Protein AF-A0A441TNC2-F1 (afdb_monomer_lite)

Sequence (63 aa):
METYCNGIARIRHSATGEIYEIESDELDWDAVGGDERQMGSEIHYEAVIDHPELGELTWGLWE

Radius of gyration: 14.25 Å; chains: 1; bou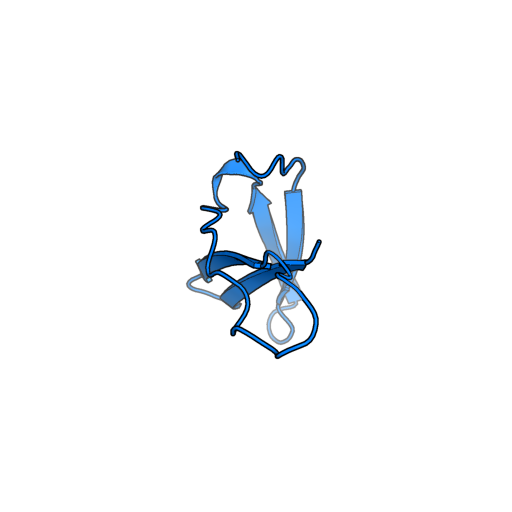nding box: 31×17×43 Å

pLDDT: mean 83.14, std 13.95, range [47.34, 95.5]

Secondary structure (DSSP, 8-state):
------SEEEEE-TTT--EEEEEGGG--EEE------TT----EEEEEEEETTTEEEEEEEE-

Structure (mmCIF, N/CA/C/O backbone):
data_AF-A0A441TNC2-F1
#
_entry.id   AF-A0A441TNC2-F1
#
loop_
_atom_site.group_PDB
_atom_site.id
_atom_site.type_symbol
_atom_site.label_atom_id
_atom_site.label_alt_id
_atom_site.label_comp_id
_atom_site.label_asym_id
_atom_site.label_entity_id
_atom_site.label_seq_id
_atom_site.pdbx_PDB_ins_code
_atom_site.Cartn_x
_atom_site.Cartn_y
_atom_site.Cartn_z
_atom_site.occupancy
_atom_site.B_iso_or_equiv
_atom_site.auth_seq_id
_atom_site.auth_comp_id
_atom_site.auth_asym_id
_atom_site.auth_atom_id
_atom_site.pdbx_PDB_model_num
ATOM 1 N N . MET A 1 1 ? 16.677 0.598 -13.777 1.00 59.94 1 MET A N 1
ATOM 2 C CA . MET A 1 1 ? 16.395 1.969 -13.315 1.00 59.94 1 MET A CA 1
ATOM 3 C C . MET A 1 1 ? 15.785 1.798 -11.942 1.00 59.94 1 MET A C 1
ATOM 5 O O . MET A 1 1 ? 14.930 0.936 -11.818 1.00 59.94 1 MET A O 1
ATOM 9 N N . GLU A 1 2 ? 16.313 2.460 -10.918 1.00 66.50 2 GLU A N 1
ATOM 10 C CA . GLU A 1 2 ? 15.816 2.311 -9.543 1.00 66.50 2 GLU A CA 1
ATOM 11 C C . GLU A 1 2 ? 14.825 3.445 -9.266 1.00 66.50 2 GLU A C 1
ATOM 13 O O . GLU A 1 2 ? 15.175 4.620 -9.411 1.00 66.50 2 GLU A O 1
ATOM 18 N N . THR A 1 3 ? 13.584 3.100 -8.923 1.00 78.00 3 THR A N 1
ATOM 19 C CA . THR A 1 3 ? 12.554 4.078 -8.560 1.00 78.00 3 THR A CA 1
ATOM 20 C C . THR A 1 3 ? 12.886 4.649 -7.190 1.00 78.00 3 THR A C 1
ATOM 22 O O . THR A 1 3 ? 12.852 3.944 -6.185 1.00 78.00 3 THR A O 1
ATOM 25 N N . TYR A 1 4 ? 13.223 5.939 -7.131 1.00 85.19 4 TYR A N 1
ATOM 26 C CA . TYR A 1 4 ? 13.458 6.610 -5.856 1.00 85.19 4 TYR A CA 1
ATOM 27 C C . TYR A 1 4 ? 12.125 7.034 -5.234 1.00 85.19 4 TYR A C 1
ATOM 29 O O . TYR A 1 4 ? 11.497 7.997 -5.678 1.00 85.19 4 TYR A O 1
ATOM 37 N N . CYS A 1 5 ? 11.715 6.325 -4.185 1.00 87.06 5 CYS A N 1
ATOM 38 C CA . CYS A 1 5 ? 10.586 6.677 -3.332 1.00 87.06 5 CYS A CA 1
ATOM 39 C C . CYS A 1 5 ? 11.097 7.070 -1.938 1.00 87.06 5 CYS A C 1
ATOM 41 O O . CYS A 1 5 ? 12.044 6.474 -1.431 1.00 87.06 5 CYS A O 1
ATOM 43 N N . ASN A 1 6 ? 10.500 8.086 -1.314 1.00 91.19 6 ASN A N 1
ATOM 44 C CA . ASN A 1 6 ? 10.850 8.495 0.045 1.00 91.19 6 ASN A CA 1
ATOM 45 C C . ASN A 1 6 ? 9.623 9.032 0.787 1.00 91.19 6 ASN A C 1
ATOM 47 O O . ASN A 1 6 ? 8.732 9.630 0.179 1.00 91.19 6 ASN A O 1
ATOM 51 N N . GLY A 1 7 ? 9.623 8.873 2.107 1.00 92.62 7 GLY A N 1
ATOM 52 C CA . GLY A 1 7 ? 8.570 9.340 2.996 1.00 92.62 7 GLY A CA 1
ATOM 53 C C . GLY A 1 7 ? 7.676 8.202 3.473 1.00 92.62 7 GLY A C 1
ATOM 54 O O . GLY A 1 7 ? 7.983 7.028 3.295 1.00 92.62 7 GLY A O 1
ATOM 55 N N . ILE A 1 8 ? 6.573 8.578 4.119 1.00 93.31 8 ILE A N 1
ATOM 56 C CA . ILE A 1 8 ? 5.625 7.642 4.726 1.00 93.31 8 ILE A CA 1
ATOM 57 C C . ILE A 1 8 ? 4.236 7.948 4.173 1.00 93.31 8 ILE A C 1
ATOM 59 O O . ILE A 1 8 ? 3.734 9.071 4.311 1.00 93.31 8 ILE A O 1
ATOM 63 N N . ALA A 1 9 ? 3.604 6.952 3.560 1.00 93.62 9 ALA A N 1
ATOM 64 C CA . ALA A 1 9 ? 2.212 7.039 3.151 1.00 93.62 9 ALA A CA 1
ATOM 65 C C . ALA A 1 9 ? 1.314 6.751 4.358 1.00 93.62 9 ALA A C 1
ATOM 67 O O . ALA A 1 9 ? 1.448 5.725 5.013 1.00 93.62 9 ALA A O 1
ATOM 68 N N . ARG A 1 10 ? 0.384 7.662 4.662 1.00 94.62 10 ARG A N 1
ATOM 69 C CA . ARG A 1 10 ? -0.555 7.515 5.784 1.00 94.62 10 ARG A CA 1
ATOM 70 C C . ARG A 1 10 ? -1.956 7.278 5.250 1.00 94.62 10 ARG A C 1
ATOM 72 O O . ARG A 1 10 ? -2.553 8.176 4.655 1.00 94.62 10 ARG A O 1
ATOM 79 N N . ILE A 1 11 ? -2.486 6.085 5.482 1.00 93.56 11 ILE A N 1
ATOM 80 C CA . ILE A 1 11 ? -3.782 5.644 4.970 1.00 93.56 11 ILE A CA 1
ATOM 81 C C . ILE A 1 11 ? -4.731 5.469 6.145 1.00 93.56 11 ILE A C 1
ATOM 83 O O . ILE A 1 11 ? -4.445 4.743 7.092 1.00 93.56 11 ILE A O 1
ATOM 87 N N . ARG A 1 12 ? -5.884 6.137 6.089 1.00 95.12 12 ARG A N 1
ATOM 88 C CA . ARG A 1 12 ? -6.926 5.978 7.103 1.00 95.12 12 ARG A CA 1
ATOM 89 C C . ARG A 1 12 ? -7.945 4.942 6.646 1.00 95.12 12 ARG A C 1
ATOM 91 O O . ARG A 1 12 ? -8.634 5.172 5.652 1.00 95.12 12 ARG A O 1
ATOM 98 N N . HIS A 1 13 ? -8.085 3.860 7.400 1.00 93.25 13 HIS A N 1
ATOM 99 C CA . HIS A 1 13 ? -9.077 2.831 7.139 1.00 93.25 13 HIS A CA 1
ATOM 100 C C . HIS A 1 13 ? -10.493 3.399 7.262 1.00 93.25 13 HIS A C 1
ATOM 102 O O . HIS A 1 13 ? -10.828 4.116 8.209 1.00 93.25 13 HIS A O 1
ATOM 108 N N . SER A 1 14 ? -11.330 3.111 6.269 1.00 90.19 14 SER A N 1
ATOM 109 C CA . SER A 1 14 ? -12.638 3.754 6.118 1.00 90.19 14 SER A CA 1
ATOM 110 C C . SER A 1 14 ? -13.656 3.295 7.163 1.00 90.19 14 SER A C 1
ATOM 112 O O . SER A 1 14 ? -14.513 4.089 7.551 1.00 90.19 14 SER A O 1
ATOM 114 N N . ALA A 1 15 ? -13.557 2.047 7.635 1.00 91.88 15 ALA A N 1
ATOM 115 C CA . ALA A 1 15 ? -14.506 1.473 8.586 1.00 91.88 15 ALA A CA 1
ATOM 116 C C . ALA A 1 15 ? -14.100 1.689 10.053 1.00 91.88 15 ALA A C 1
ATOM 118 O O . ALA A 1 15 ? -14.949 2.039 10.870 1.00 91.88 15 ALA A O 1
ATOM 119 N N . THR A 1 16 ? -12.821 1.498 10.393 1.00 93.75 16 THR A N 1
ATOM 120 C CA . THR A 1 16 ? -12.335 1.627 11.784 1.00 93.75 16 THR A CA 1
ATOM 121 C C . THR A 1 16 ? -11.805 3.024 12.102 1.00 93.75 16 THR A C 1
ATOM 123 O O . THR A 1 16 ? -11.762 3.418 13.265 1.00 93.75 16 THR A O 1
ATOM 126 N N . GLY A 1 17 ? -11.438 3.809 11.083 1.00 92.69 17 GLY A N 1
ATOM 127 C CA . GLY A 1 17 ? -10.825 5.125 11.259 1.00 92.69 17 GLY A CA 1
ATOM 128 C C . GLY A 1 17 ? -9.357 5.077 11.691 1.00 92.69 17 GLY A C 1
ATOM 129 O O . GLY A 1 17 ? -8.761 6.137 11.891 1.00 92.69 17 GLY A O 1
ATOM 130 N N . GLU A 1 18 ? -8.778 3.882 11.821 1.00 94.31 18 GLU A N 1
ATOM 131 C CA . GLU A 1 18 ? -7.369 3.674 12.150 1.00 94.31 18 GLU A CA 1
ATOM 132 C C . GLU A 1 18 ? -6.467 4.194 11.034 1.00 94.31 18 GLU A C 1
ATOM 134 O O . GLU A 1 18 ? -6.836 4.178 9.860 1.00 94.31 18 GLU A O 1
ATOM 139 N N . ILE A 1 19 ? -5.297 4.706 11.408 1.00 95.50 19 ILE A N 1
ATOM 140 C CA . ILE A 1 19 ? -4.303 5.208 10.461 1.00 95.50 19 ILE A CA 1
ATOM 141 C C . ILE A 1 19 ? -3.169 4.198 10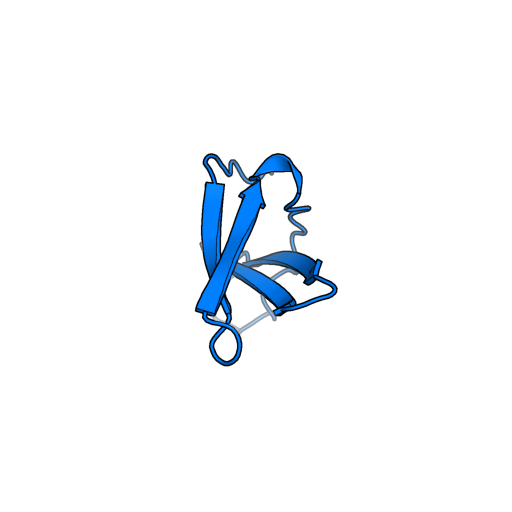.418 1.00 95.50 19 ILE A C 1
ATOM 143 O O . ILE A 1 19 ? -2.537 3.950 11.442 1.00 95.50 19 ILE A O 1
ATOM 147 N N . TYR A 1 20 ? -2.917 3.672 9.228 1.00 93.94 20 TYR A N 1
ATOM 148 C CA . TYR A 1 20 ? -1.774 2.828 8.925 1.00 93.94 20 TYR A CA 1
ATOM 149 C C . TYR A 1 20 ? -0.737 3.645 8.173 1.00 93.94 20 TYR A C 1
ATOM 151 O O . TYR A 1 20 ? -1.066 4.571 7.421 1.00 93.94 20 TYR A O 1
ATOM 159 N N . GLU A 1 21 ? 0.516 3.314 8.418 1.00 94.19 21 GLU A N 1
ATOM 160 C CA . GLU A 1 21 ? 1.672 3.991 7.861 1.00 94.19 21 GLU A CA 1
ATOM 161 C C . GLU A 1 21 ? 2.433 2.961 7.033 1.00 94.19 21 GLU A C 1
ATOM 163 O O . GLU A 1 21 ? 2.675 1.865 7.525 1.00 94.19 21 GLU A O 1
ATOM 168 N N . ILE A 1 22 ? 2.728 3.302 5.780 1.00 93.19 22 ILE A N 1
ATOM 169 C CA . ILE A 1 22 ? 3.503 2.477 4.852 1.00 93.19 22 ILE A CA 1
ATOM 170 C C . ILE A 1 22 ? 4.797 3.231 4.564 1.00 93.19 22 ILE A C 1
ATOM 172 O O . ILE A 1 22 ? 4.759 4.355 4.041 1.00 93.19 22 ILE A O 1
ATOM 176 N N . GLU A 1 23 ? 5.925 2.650 4.947 1.00 92.25 23 GLU A N 1
ATOM 177 C CA . GLU A 1 23 ? 7.247 3.208 4.689 1.00 92.25 23 GLU A CA 1
ATOM 178 C C . GLU A 1 23 ? 7.654 3.001 3.227 1.00 92.25 23 GLU A C 1
ATOM 180 O O . GLU A 1 23 ? 7.296 2.016 2.583 1.00 92.25 23 GLU A O 1
ATOM 185 N N . SER A 1 24 ? 8.438 3.931 2.681 1.00 90.25 24 SER A N 1
ATOM 186 C CA . SER A 1 24 ? 8.947 3.816 1.310 1.00 90.25 24 SER A CA 1
ATOM 187 C C . SER A 1 24 ? 9.801 2.567 1.071 1.00 90.25 24 SER A C 1
ATOM 189 O O . SER A 1 24 ? 9.827 2.077 -0.052 1.00 90.25 24 SER A O 1
ATOM 191 N N . ASP A 1 25 ? 10.471 2.053 2.105 1.00 89.38 25 ASP A N 1
ATOM 192 C CA . ASP A 1 25 ? 11.261 0.815 2.047 1.00 89.38 25 ASP A CA 1
ATOM 193 C C . ASP A 1 25 ? 10.394 -0.453 1.935 1.00 89.38 25 ASP A C 1
ATOM 195 O O . ASP A 1 25 ? 10.904 -1.508 1.567 1.00 89.38 25 ASP A O 1
ATOM 199 N N . GLU A 1 26 ? 9.092 -0.369 2.230 1.00 88.44 26 GLU A N 1
ATOM 200 C CA . GLU A 1 26 ? 8.154 -1.485 2.044 1.00 88.44 26 GLU A CA 1
ATOM 201 C C . GLU A 1 26 ? 7.700 -1.622 0.582 1.00 88.44 26 GLU A C 1
ATOM 203 O O . GLU A 1 26 ? 7.169 -2.662 0.193 1.00 88.44 26 GLU A O 1
ATOM 208 N N . LEU A 1 27 ? 7.900 -0.582 -0.234 1.00 89.81 27 LEU A N 1
ATOM 209 C CA . LEU A 1 27 ? 7.491 -0.556 -1.635 1.00 89.81 27 LEU A CA 1
ATOM 210 C C . LEU A 1 27 ? 8.564 -1.196 -2.518 1.00 89.81 27 LEU A C 1
ATOM 212 O O . LEU A 1 27 ? 9.542 -0.550 -2.898 1.00 89.81 27 LEU A O 1
ATOM 216 N N . ASP A 1 28 ? 8.337 -2.453 -2.891 1.00 89.12 28 ASP A N 1
ATOM 217 C CA . ASP A 1 28 ? 9.136 -3.141 -3.904 1.00 89.12 28 ASP A CA 1
ATOM 218 C C . ASP A 1 28 ? 8.629 -2.762 -5.303 1.00 89.12 28 ASP A C 1
ATOM 220 O O . ASP A 1 28 ? 7.585 -3.233 -5.756 1.00 89.12 28 ASP A O 1
ATOM 224 N N . TRP A 1 29 ? 9.327 -1.827 -5.951 1.00 88.56 29 TRP A N 1
ATOM 225 C CA . TRP A 1 29 ? 8.954 -1.313 -7.268 1.00 88.56 29 TRP A CA 1
ATOM 226 C C . TRP A 1 29 ? 9.447 -2.234 -8.380 1.00 88.56 29 TRP A C 1
ATOM 228 O O . TRP A 1 29 ? 10.653 -2.351 -8.606 1.00 88.56 29 TRP A O 1
ATOM 238 N N . ASP A 1 30 ? 8.513 -2.781 -9.148 1.00 84.94 30 ASP A N 1
ATOM 239 C CA . ASP A 1 30 ? 8.791 -3.544 -10.356 1.00 84.94 30 ASP A CA 1
ATOM 240 C C . ASP A 1 30 ? 8.468 -2.725 -11.612 1.00 84.94 30 ASP A C 1
ATOM 242 O O . ASP A 1 30 ? 7.510 -1.948 -11.666 1.00 84.94 30 ASP A O 1
ATOM 246 N N . ALA A 1 31 ? 9.297 -2.877 -12.644 1.00 81.69 31 ALA A N 1
ATOM 247 C CA . ALA A 1 31 ? 9.060 -2.264 -13.944 1.00 81.69 31 ALA A CA 1
ATOM 248 C C . ALA A 1 31 ? 8.147 -3.180 -14.765 1.00 81.69 31 ALA A C 1
ATOM 250 O O . ALA A 1 31 ? 8.617 -3.981 -15.574 1.00 81.69 31 ALA A O 1
ATOM 251 N N . VAL A 1 32 ? 6.836 -3.036 -14.580 1.00 76.44 32 VAL A N 1
ATOM 252 C CA . VAL A 1 32 ? 5.838 -3.912 -15.212 1.00 76.44 32 VAL A CA 1
ATOM 253 C C . VAL A 1 32 ? 5.667 -3.684 -16.717 1.00 76.44 32 VAL A C 1
ATOM 255 O O . VAL A 1 32 ? 5.065 -4.518 -17.385 1.00 76.44 32 VAL A O 1
ATOM 258 N N . GLY A 1 33 ? 6.273 -2.630 -17.278 1.00 61.81 33 GLY A N 1
ATOM 259 C CA . GLY A 1 33 ? 6.385 -2.418 -18.724 1.00 61.81 33 GLY A CA 1
ATOM 260 C C . GLY A 1 33 ? 5.050 -2.063 -19.382 1.00 61.81 33 GLY A C 1
ATOM 261 O O . GLY A 1 33 ? 4.089 -2.828 -19.360 1.00 61.81 33 GLY A O 1
ATOM 262 N N . GLY A 1 34 ? 4.978 -0.881 -19.996 1.00 53.91 34 GLY A N 1
ATOM 263 C CA . GLY A 1 34 ? 3.801 -0.474 -20.751 1.00 53.91 34 GLY A CA 1
ATOM 264 C C . GLY A 1 34 ? 3.517 -1.456 -21.880 1.00 53.91 34 GLY A C 1
ATOM 265 O O . GLY A 1 34 ? 4.379 -1.715 -22.721 1.00 53.91 34 GLY A O 1
ATOM 266 N N . ASP A 1 35 ? 2.294 -1.985 -21.884 1.00 50.75 35 ASP A N 1
ATOM 267 C CA . ASP A 1 35 ? 1.647 -2.593 -23.045 1.00 50.75 35 ASP A CA 1
ATOM 268 C C . ASP A 1 35 ? 2.075 -1.808 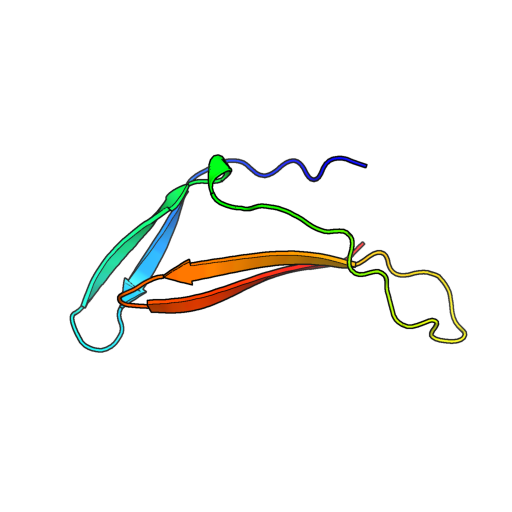-24.294 1.00 50.75 35 ASP A C 1
ATOM 270 O O . ASP A 1 35 ? 1.937 -0.582 -24.300 1.00 50.75 35 ASP A O 1
ATOM 274 N N . GLU A 1 36 ? 2.669 -2.477 -25.292 1.00 47.34 36 GLU A N 1
ATOM 275 C CA . GLU A 1 36 ? 3.175 -1.860 -26.526 1.00 47.34 36 GLU A CA 1
ATOM 276 C C . GLU A 1 36 ? 2.018 -1.204 -27.297 1.00 47.34 36 GLU A C 1
ATOM 278 O O . GLU A 1 36 ? 1.511 -1.701 -28.306 1.00 47.34 36 GLU A O 1
ATOM 283 N N . ARG A 1 37 ? 1.567 -0.044 -26.830 1.00 53.94 37 ARG A N 1
ATOM 284 C CA . ARG A 1 37 ? 0.676 0.819 -27.577 1.00 53.94 37 ARG A CA 1
ATOM 285 C C . ARG A 1 37 ? 1.518 1.393 -28.697 1.00 53.94 37 ARG A C 1
ATOM 287 O O . ARG A 1 37 ? 2.650 1.823 -28.492 1.00 53.94 37 ARG A O 1
ATOM 294 N N . GLN A 1 38 ? 0.956 1.389 -29.903 1.00 52.25 38 GLN A N 1
ATOM 295 C CA . GLN A 1 38 ? 1.615 1.735 -31.172 1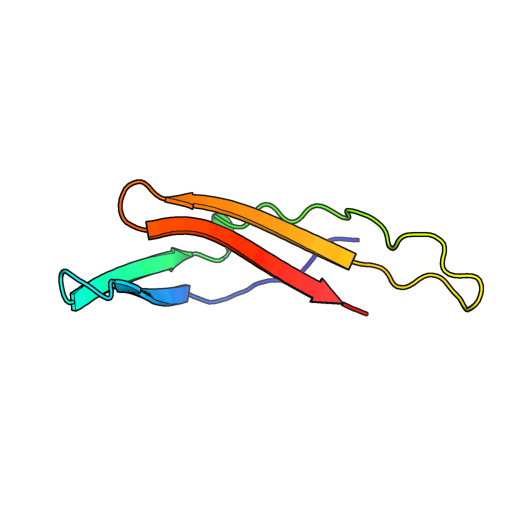.00 52.25 38 GLN A CA 1
ATOM 296 C C . GLN A 1 38 ? 2.191 3.175 -31.250 1.00 52.25 38 GLN A C 1
ATOM 298 O O . GLN A 1 38 ? 2.509 3.651 -32.335 1.00 52.25 38 GLN A O 1
ATOM 303 N N . MET A 1 39 ? 2.314 3.890 -30.129 1.00 59.59 39 MET A N 1
ATOM 304 C CA . MET A 1 39 ? 2.679 5.300 -30.001 1.00 59.59 39 MET A CA 1
ATOM 305 C C . MET A 1 39 ? 3.760 5.549 -28.919 1.00 59.59 39 MET A C 1
ATOM 307 O O . MET A 1 39 ? 3.779 6.620 -28.327 1.00 59.59 39 MET A O 1
ATOM 311 N N . GLY A 1 40 ? 4.683 4.606 -28.688 1.00 56.53 40 GLY A N 1
ATOM 312 C CA . GLY A 1 40 ? 5.880 4.813 -27.850 1.00 56.53 40 GLY A CA 1
ATOM 313 C C . GLY A 1 40 ? 5.835 4.113 -26.488 1.00 56.53 40 GLY A C 1
ATOM 314 O O . GLY A 1 40 ? 4.765 3.842 -25.957 1.00 56.53 40 GLY A O 1
ATOM 315 N N . SER A 1 41 ? 7.012 3.777 -25.952 1.00 57.34 41 SER A N 1
ATOM 316 C CA . SER A 1 41 ? 7.158 3.066 -24.677 1.00 57.34 41 SER A CA 1
ATOM 317 C C . SER A 1 41 ? 6.865 3.997 -23.497 1.00 57.34 41 SER A C 1
ATOM 319 O O . SER A 1 41 ? 7.721 4.797 -23.129 1.00 57.34 41 SER A O 1
ATOM 321 N N . GLU A 1 42 ? 5.681 3.883 -22.899 1.00 61.34 42 GLU A N 1
ATOM 322 C CA . GLU A 1 42 ? 5.428 4.380 -21.541 1.00 61.34 42 GLU A CA 1
ATOM 323 C C . GLU A 1 42 ? 6.013 3.353 -20.563 1.00 61.34 42 GLU A C 1
ATOM 325 O O . GLU A 1 42 ? 5.627 2.180 -20.568 1.00 61.34 42 GLU A O 1
ATOM 330 N N . ILE A 1 43 ? 6.996 3.753 -19.757 1.00 72.38 43 ILE A N 1
AT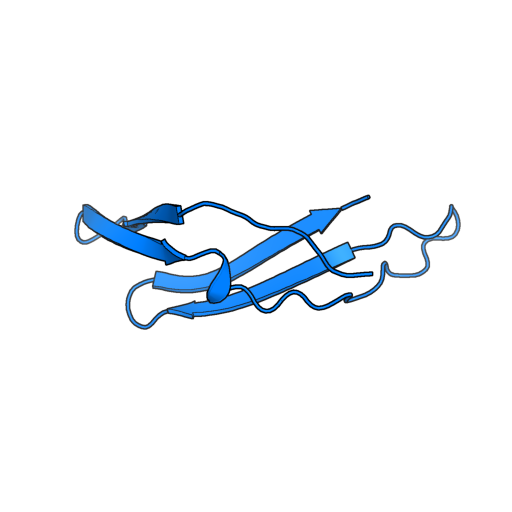OM 331 C CA . ILE A 1 43 ? 7.507 2.885 -18.697 1.00 72.38 43 ILE A CA 1
ATOM 332 C C . ILE A 1 43 ? 6.563 3.039 -17.503 1.00 72.38 43 ILE A C 1
ATOM 334 O O . ILE A 1 43 ? 6.336 4.143 -17.009 1.00 72.38 43 ILE A O 1
ATOM 338 N N . HIS A 1 44 ? 5.989 1.919 -17.068 1.00 82.94 44 HIS A N 1
ATOM 339 C CA . HIS A 1 44 ? 5.144 1.849 -15.885 1.00 82.94 44 HIS A CA 1
ATOM 340 C C . HIS A 1 44 ? 5.885 1.097 -14.784 1.00 82.94 44 HIS A C 1
ATOM 342 O O . HIS A 1 44 ? 6.356 -0.021 -15.017 1.00 82.94 44 HIS A O 1
ATOM 348 N N . TYR A 1 45 ? 5.974 1.716 -13.609 1.00 86.75 45 TYR A N 1
ATOM 349 C CA . TYR A 1 45 ? 6.437 1.057 -12.395 1.00 86.75 45 TYR A CA 1
ATOM 350 C C . TYR A 1 45 ? 5.259 0.825 -11.465 1.00 86.75 45 TYR A C 1
ATOM 352 O O . TYR A 1 45 ? 4.424 1.716 -11.278 1.00 86.75 45 TYR A O 1
ATOM 360 N N . GLU A 1 46 ? 5.236 -0.350 -10.857 1.00 89.69 46 GLU A N 1
ATOM 361 C CA . GLU A 1 46 ? 4.213 -0.748 -9.906 1.00 89.69 46 GLU A CA 1
ATOM 362 C C . GLU A 1 46 ? 4.865 -1.289 -8.633 1.00 89.69 46 GLU A C 1
ATOM 364 O O . GLU A 1 46 ? 5.867 -1.994 -8.704 1.00 89.69 46 GLU A O 1
ATOM 369 N N . ALA A 1 47 ? 4.308 -0.954 -7.473 1.00 91.06 47 ALA A N 1
ATOM 370 C CA . ALA A 1 47 ? 4.626 -1.611 -6.210 1.00 91.06 47 ALA A CA 1
ATOM 371 C C . ALA A 1 47 ? 3.330 -2.119 -5.580 1.00 91.06 47 ALA A C 1
ATOM 373 O O . ALA A 1 47 ? 2.341 -1.382 -5.518 1.00 91.06 47 ALA A O 1
ATOM 374 N N . VAL A 1 48 ? 3.333 -3.368 -5.116 1.00 91.81 48 VAL A N 1
ATOM 375 C CA . VAL A 1 48 ? 2.161 -4.019 -4.517 1.00 91.81 48 VAL A CA 1
ATOM 376 C C . VAL A 1 48 ? 2.500 -4.473 -3.105 1.00 91.81 48 VAL A C 1
ATOM 378 O O . VAL A 1 48 ? 3.480 -5.183 -2.896 1.00 91.81 48 VAL A O 1
ATOM 381 N N . ILE A 1 49 ? 1.672 -4.082 -2.136 1.00 92.88 49 ILE A N 1
ATOM 382 C CA . ILE A 1 49 ? 1.774 -4.517 -0.740 1.00 92.88 49 ILE A CA 1
ATOM 383 C C . ILE A 1 49 ? 0.448 -5.149 -0.329 1.00 92.88 49 ILE A C 1
ATOM 385 O O . ILE A 1 49 ? -0.607 -4.528 -0.441 1.00 92.88 49 ILE A O 1
ATOM 389 N N . ASP A 1 50 ? 0.509 -6.366 0.205 1.00 92.38 50 ASP A N 1
ATOM 390 C CA . ASP A 1 50 ? -0.630 -7.005 0.862 1.00 92.38 50 ASP A CA 1
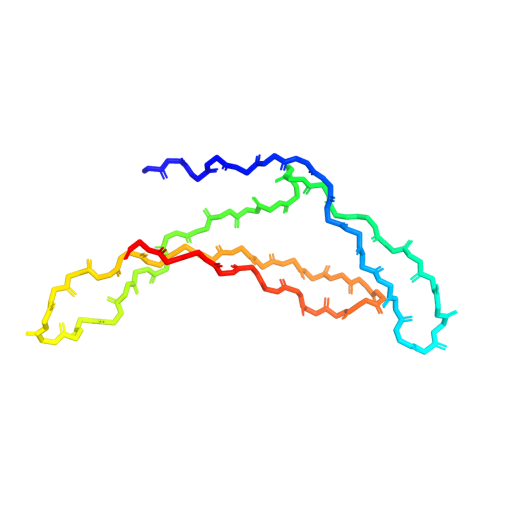ATOM 391 C C . ASP A 1 50 ? -0.664 -6.581 2.337 1.00 92.38 50 ASP A C 1
ATOM 393 O O . ASP A 1 50 ? 0.183 -6.987 3.136 1.00 92.38 50 ASP A O 1
ATOM 397 N N . HIS A 1 51 ? -1.610 -5.709 2.696 1.00 90.31 51 HIS A N 1
ATOM 398 C CA . HIS A 1 51 ? -1.750 -5.207 4.058 1.00 90.31 51 HIS A CA 1
ATOM 399 C C . HIS A 1 51 ? -2.911 -5.917 4.774 1.00 90.31 51 HIS A C 1
ATOM 401 O O . HIS A 1 51 ? -4.050 -5.845 4.305 1.00 90.31 51 HIS A O 1
ATOM 407 N N . PRO A 1 52 ? -2.696 -6.513 5.962 1.00 89.12 52 PRO A N 1
ATOM 408 C CA . PRO A 1 52 ? -3.685 -7.378 6.615 1.00 89.12 52 PRO A CA 1
ATOM 409 C C . PRO A 1 52 ? -5.033 -6.691 6.880 1.00 89.12 52 PRO A C 1
ATOM 411 O O . PRO A 1 52 ? -6.080 -7.322 6.773 1.00 89.12 52 PRO A O 1
ATOM 414 N N . GLU A 1 53 ? -5.009 -5.389 7.180 1.00 90.81 53 GLU A N 1
ATOM 415 C CA . GLU A 1 53 ? -6.212 -4.612 7.517 1.00 90.81 53 GLU A CA 1
ATOM 416 C C . GLU A 1 53 ? -6.735 -3.749 6.357 1.00 90.81 53 GLU A C 1
ATOM 418 O O . GLU A 1 53 ? -7.889 -3.330 6.373 1.00 90.81 53 GLU A O 1
ATOM 423 N N . LEU A 1 54 ? -5.894 -3.444 5.361 1.00 90.50 54 LEU A N 1
ATOM 424 C CA . LEU A 1 54 ? -6.249 -2.535 4.259 1.00 90.50 54 LEU A CA 1
ATOM 425 C C . LEU A 1 54 ? -6.506 -3.288 2.947 1.00 90.50 54 LEU A C 1
ATOM 427 O O . LEU A 1 54 ? -7.079 -2.710 2.025 1.00 90.50 54 LEU A O 1
ATOM 431 N N . GLY A 1 55 ? -6.138 -4.568 2.889 1.00 92.44 55 GLY A N 1
ATOM 432 C CA . GLY A 1 55 ? -6.126 -5.372 1.678 1.00 92.44 55 GLY A CA 1
ATOM 433 C C . GLY A 1 55 ? -4.896 -5.093 0.817 1.00 92.44 55 GLY A C 1
ATOM 434 O O . GLY A 1 55 ? -3.885 -4.570 1.288 1.00 92.44 55 GLY A O 1
ATOM 435 N N . GLU A 1 56 ? -5.007 -5.445 -0.458 1.00 93.94 56 GLU A N 1
ATOM 436 C CA . GLU A 1 56 ? -3.982 -5.186 -1.465 1.00 93.94 56 GLU A CA 1
ATOM 437 C C . GLU A 1 56 ? -3.925 -3.687 -1.796 1.00 93.94 56 GLU A C 1
ATOM 439 O O . GLU A 1 56 ? -4.926 -3.067 -2.168 1.00 93.94 56 GLU A O 1
ATOM 444 N N . LEU A 1 57 ? -2.741 -3.103 -1.635 1.00 93.31 57 LEU A N 1
ATOM 445 C CA . LEU A 1 57 ? -2.436 -1.720 -1.965 1.00 93.31 57 LEU A CA 1
ATOM 446 C C . LEU A 1 57 ? -1.474 -1.694 -3.151 1.00 93.31 57 LEU A C 1
ATOM 448 O O . LEU A 1 57 ? -0.406 -2.302 -3.101 1.00 93.31 57 LEU A O 1
ATOM 452 N N . THR A 1 58 ? -1.840 -0.950 -4.191 1.00 91.44 58 THR A N 1
ATOM 453 C CA . THR A 1 58 ? -1.050 -0.817 -5.419 1.00 91.44 58 THR A CA 1
ATOM 454 C C . THR A 1 58 ? -0.638 0.636 -5.621 1.00 91.44 58 THR A C 1
ATOM 456 O O . THR A 1 58 ? -1.481 1.539 -5.634 1.00 91.44 58 THR A O 1
ATOM 459 N N . TRP A 1 59 ? 0.657 0.867 -5.819 1.00 91.69 59 TRP A N 1
ATOM 460 C CA . TRP A 1 59 ? 1.220 2.152 -6.217 1.00 91.69 59 TRP A CA 1
ATOM 461 C C . TRP A 1 59 ? 1.628 2.087 -7.678 1.00 91.69 59 TRP A C 1
ATOM 463 O O . TRP A 1 59 ? 2.359 1.187 -8.068 1.00 91.69 59 TRP A O 1
ATOM 473 N N . GLY A 1 60 ? 1.182 3.064 -8.465 1.00 88.81 60 GLY A N 1
ATOM 474 C CA . GLY A 1 60 ? 1.533 3.193 -9.875 1.00 88.81 60 GLY A CA 1
ATOM 475 C C . GLY A 1 60 ? 2.313 4.475 -10.141 1.00 88.81 60 GLY A C 1
ATOM 476 O O . GLY A 1 60 ? 1.938 5.548 -9.661 1.00 88.81 60 GLY A O 1
ATOM 477 N N . LEU A 1 61 ? 3.379 4.362 -10.927 1.00 85.00 61 LEU A N 1
ATOM 478 C CA . LEU A 1 61 ? 4.158 5.479 -11.452 1.00 85.00 61 LEU A CA 1
ATOM 479 C C . LEU A 1 61 ? 4.241 5.356 -12.979 1.00 85.00 61 LEU A C 1
ATOM 481 O O . LEU A 1 61 ? 4.510 4.275 -13.503 1.00 85.00 61 LEU A O 1
ATOM 485 N N . TRP A 1 62 ? 3.997 6.460 -13.683 1.00 82.88 62 TRP A N 1
ATOM 486 C CA . TRP A 1 62 ? 4.029 6.548 -15.148 1.00 82.88 62 TRP A CA 1
ATOM 487 C C . TRP A 1 62 ? 5.025 7.635 -15.575 1.00 82.88 62 TRP A C 1
ATOM 489 O O . TRP A 1 62 ? 5.028 8.711 -14.967 1.00 82.88 62 TRP A O 1
ATOM 499 N N . GLU A 1 63 ? 5.857 7.340 -16.580 1.00 68.62 63 GLU A N 1
ATOM 500 C CA . GLU A 1 63 ? 6.806 8.278 -17.220 1.00 68.62 63 GLU A CA 1
ATOM 501 C C . GLU A 1 63 ? 6.214 8.995 -18.442 1.00 68.62 63 GLU A C 1
ATOM 503 O O . GLU A 1 63 ? 5.569 8.317 -19.274 1.00 68.62 63 GLU A O 1
#

Foldseek 3Di:
DDDDDADWDWDQDPPPRDIDIDGPVQFDKDQPWDDPDVPDTWTKIKGWDADPRRGIDIDIDTD